Protein AF-A0A7W6BCE2-F1 (afdb_monomer)

Solvent-accessible surface area (backbone atoms only — not comparable to full-atom values): 8856 Å² total; per-residue (Å²): 110,70,69,58,54,52,49,53,50,51,52,53,37,51,48,27,48,52,52,22,48,58,34,56,68,66,60,80,78,72,75,88,56,99,59,31,68,64,54,47,49,55,49,39,54,55,28,47,53,65,14,44,56,32,47,29,52,30,51,44,62,59,32,49,56,55,64,71,43,41,66,63,53,49,54,54,48,59,75,72,50,65,98,83,50,60,67,58,56,51,52,50,53,52,50,54,47,53,50,35,51,51,50,46,52,53,29,50,53,48,46,53,50,40,53,52,38,59,75,73,41,46,68,55,52,52,52,52,50,52,52,52,49,52,50,50,53,50,47,63,73,73,44,64,80,89,55,51,74,61,56,55,52,59,53,56,67,73,77,111

Structure (mmCIF, N/CA/C/O backbone):
data_AF-A0A7W6BCE2-F1
#
_entry.id   AF-A0A7W6BCE2-F1
#
loop_
_atom_site.group_PDB
_atom_site.id
_atom_site.type_symbol
_atom_site.label_atom_id
_atom_site.label_alt_id
_atom_site.label_comp_id
_atom_site.label_asym_id
_atom_site.label_entity_id
_atom_site.label_seq_id
_atom_site.pdbx_PDB_ins_code
_atom_site.Cartn_x
_atom_site.Cartn_y
_atom_site.Cartn_z
_atom_site.occupancy
_atom_site.B_iso_or_equiv
_atom_site.auth_seq_id
_atom_site.auth_comp_id
_atom_site.auth_asym_id
_atom_site.auth_atom_id
_atom_site.pdbx_PDB_model_num
ATOM 1 N N . MET A 1 1 ? 8.113 21.983 -17.587 1.00 61.62 1 MET A N 1
ATOM 2 C CA . MET A 1 1 ? 6.787 21.385 -17.298 1.00 61.62 1 MET A CA 1
ATOM 3 C C . MET A 1 1 ? 6.884 19.941 -16.809 1.00 61.62 1 MET A C 1
ATOM 5 O O . MET A 1 1 ? 6.347 19.665 -15.747 1.00 61.62 1 MET A O 1
ATOM 9 N N . VAL A 1 2 ? 7.616 19.051 -17.494 1.00 67.38 2 VAL A N 1
ATOM 10 C CA . VAL A 1 2 ? 7.790 17.635 -17.088 1.00 67.38 2 VAL A CA 1
ATOM 11 C C . VAL A 1 2 ? 8.325 17.475 -15.654 1.00 67.38 2 VAL A C 1
ATOM 13 O O . VAL A 1 2 ? 7.741 16.744 -14.862 1.00 67.38 2 VAL A O 1
ATOM 16 N N . TYR A 1 3 ? 9.353 18.238 -15.268 1.00 70.94 3 TYR A N 1
ATOM 17 C CA . TYR A 1 3 ? 9.920 18.192 -13.910 1.00 70.94 3 TYR A CA 1
ATOM 18 C C . TYR A 1 3 ? 8.951 18.640 -12.802 1.00 70.94 3 TYR A C 1
ATOM 20 O O . TYR A 1 3 ? 9.006 18.126 -11.691 1.00 70.94 3 TYR A O 1
ATOM 28 N N . VAL A 1 4 ? 8.033 19.566 -13.103 1.00 74.00 4 VAL A N 1
ATOM 29 C CA . VAL A 1 4 ? 7.022 20.039 -12.140 1.00 74.00 4 VAL A CA 1
ATOM 30 C C . VAL A 1 4 ? 5.964 18.959 -11.910 1.00 74.00 4 VAL A C 1
ATOM 32 O O . VAL A 1 4 ? 5.604 18.692 -10.768 1.00 74.00 4 VAL A O 1
ATOM 35 N N . MET A 1 5 ? 5.525 18.282 -12.976 1.00 73.19 5 MET A N 1
ATOM 36 C CA . MET A 1 5 ? 4.604 17.145 -12.870 1.00 73.19 5 MET A CA 1
ATOM 37 C C . MET A 1 5 ? 5.234 15.967 -12.121 1.00 73.19 5 MET A C 1
ATOM 39 O O . MET A 1 5 ? 4.589 15.393 -11.248 1.00 73.19 5 MET A O 1
ATOM 43 N N . ALA A 1 6 ? 6.508 15.657 -12.387 1.00 74.44 6 ALA A N 1
ATOM 44 C CA . ALA A 1 6 ? 7.250 14.636 -11.648 1.00 74.44 6 ALA A CA 1
ATOM 45 C C . ALA A 1 6 ? 7.400 14.990 -10.155 1.00 74.44 6 ALA A C 1
ATOM 47 O O . ALA A 1 6 ? 7.249 14.125 -9.295 1.00 74.44 6 ALA A O 1
ATOM 48 N N . GLY A 1 7 ? 7.626 16.270 -9.837 1.00 74.50 7 GLY A N 1
ATOM 49 C CA . GLY A 1 7 ? 7.672 16.762 -8.459 1.00 74.50 7 GLY A CA 1
ATOM 50 C C . GLY A 1 7 ? 6.337 16.608 -7.725 1.00 74.50 7 GLY A C 1
ATOM 51 O O . GLY A 1 7 ? 6.306 16.057 -6.628 1.00 74.50 7 GLY A O 1
ATOM 52 N N . ILE A 1 8 ? 5.223 17.022 -8.341 1.00 81.25 8 ILE A N 1
ATOM 53 C CA . ILE A 1 8 ? 3.873 16.849 -7.770 1.00 81.25 8 ILE A CA 1
ATOM 54 C C . ILE A 1 8 ? 3.577 15.362 -7.545 1.00 81.25 8 ILE A C 1
ATOM 56 O O . ILE A 1 8 ? 3.074 14.979 -6.491 1.00 81.25 8 ILE A O 1
ATOM 60 N N . TYR A 1 9 ? 3.945 14.517 -8.505 1.00 80.88 9 TYR A N 1
ATOM 61 C CA . TYR A 1 9 ? 3.769 13.074 -8.417 1.00 80.88 9 TYR A CA 1
ATOM 62 C C . TYR A 1 9 ? 4.533 12.459 -7.237 1.00 80.88 9 TYR A C 1
ATOM 64 O O . TYR A 1 9 ? 3.964 11.694 -6.457 1.00 80.88 9 TYR A O 1
ATOM 72 N N . ALA A 1 10 ? 5.799 12.847 -7.054 1.00 78.50 10 ALA A N 1
ATOM 73 C CA . ALA A 1 10 ? 6.617 12.401 -5.931 1.00 78.50 10 ALA A CA 1
ATOM 74 C C . ALA A 1 10 ? 6.049 12.869 -4.582 1.00 78.50 10 ALA A C 1
ATOM 76 O O . ALA A 1 10 ? 5.991 12.085 -3.636 1.00 78.50 10 ALA A O 1
ATOM 77 N N . VAL A 1 11 ? 5.569 14.114 -4.493 1.00 84.25 11 VAL A N 1
ATOM 78 C CA . VAL A 1 11 ? 4.940 14.648 -3.273 1.00 84.25 11 VAL A CA 1
ATOM 79 C C . VAL A 1 11 ? 3.684 13.857 -2.907 1.00 84.25 11 VAL A C 1
ATOM 81 O O . VAL A 1 11 ? 3.500 13.506 -1.743 1.00 84.25 11 VAL A O 1
ATOM 84 N N . VAL A 1 12 ? 2.842 13.524 -3.887 1.00 83.94 12 VAL A N 1
ATOM 85 C CA . VAL A 1 12 ? 1.630 12.722 -3.664 1.00 83.94 12 VAL A CA 1
ATOM 86 C C . VAL A 1 12 ? 1.980 11.290 -3.235 1.00 83.94 12 VAL A C 1
ATOM 88 O O . VAL A 1 12 ? 1.365 10.763 -2.308 1.00 83.94 12 VAL A O 1
ATOM 91 N N . ALA A 1 13 ? 3.011 10.677 -3.824 1.00 79.25 13 ALA A N 1
ATOM 92 C CA . ALA A 1 13 ? 3.491 9.363 -3.397 1.00 79.25 13 ALA A CA 1
ATOM 93 C C . ALA A 1 13 ? 4.004 9.389 -1.942 1.00 79.25 13 ALA A C 1
ATOM 95 O O . ALA A 1 13 ? 3.609 8.558 -1.122 1.00 79.25 13 ALA A O 1
ATOM 96 N N . ILE A 1 14 ? 4.819 10.385 -1.583 1.00 83.94 14 ILE A N 1
ATOM 97 C CA . ILE A 1 14 ? 5.316 10.567 -0.210 1.00 83.94 14 ILE A CA 1
ATOM 98 C C . ILE A 1 14 ? 4.154 10.796 0.763 1.00 83.94 14 ILE A C 1
ATOM 100 O O . ILE A 1 14 ? 4.147 10.230 1.854 1.00 83.94 14 ILE A O 1
ATOM 104 N N . PHE A 1 15 ? 3.137 11.561 0.365 1.00 86.19 15 PHE A N 1
ATOM 105 C CA . PHE A 1 15 ? 1.940 11.764 1.176 1.00 86.19 15 PHE A CA 1
ATOM 106 C C . PHE A 1 15 ? 1.228 10.439 1.494 1.00 86.19 15 PHE A C 1
ATOM 108 O O . PHE A 1 15 ? 0.891 10.187 2.654 1.00 86.19 15 PHE A O 1
ATOM 115 N N . PHE A 1 16 ? 1.057 9.554 0.506 1.00 82.00 16 PHE A N 1
ATOM 116 C CA . PHE A 1 16 ? 0.468 8.231 0.731 1.00 82.00 16 PHE A CA 1
ATOM 117 C C . PHE A 1 16 ? 1.322 7.343 1.641 1.00 82.00 16 PHE A C 1
ATOM 119 O O . PHE A 1 16 ? 0.774 6.655 2.507 1.00 82.00 16 PHE A O 1
ATOM 126 N N . LEU A 1 17 ? 2.651 7.414 1.521 1.00 82.06 17 LEU A N 1
ATOM 127 C CA . LEU A 1 17 ? 3.572 6.722 2.423 1.00 82.06 17 LEU A CA 1
ATOM 128 C C . LEU A 1 17 ? 3.428 7.226 3.869 1.00 82.06 17 LEU A C 1
ATOM 130 O O . LEU A 1 17 ? 3.297 6.425 4.795 1.00 82.06 17 LEU A O 1
ATOM 134 N N . CYS A 1 18 ? 3.398 8.546 4.073 1.00 83.06 18 CYS A N 1
ATOM 135 C CA . CYS A 1 18 ? 3.202 9.157 5.388 1.00 83.06 18 CYS A CA 1
ATOM 136 C C . CYS A 1 18 ? 1.851 8.764 5.998 1.00 83.06 18 CYS A C 1
ATOM 138 O O . CYS A 1 18 ? 1.775 8.448 7.188 1.00 83.06 18 CYS A O 1
ATOM 140 N N . MET A 1 19 ? 0.790 8.734 5.187 1.00 79.69 19 MET A N 1
ATOM 141 C CA . MET A 1 19 ? -0.533 8.288 5.622 1.00 79.69 19 MET A CA 1
ATOM 142 C C . MET A 1 19 ? -0.499 6.829 6.075 1.00 79.69 19 MET A C 1
ATOM 144 O O . MET A 1 19 ? -0.915 6.551 7.200 1.00 79.69 19 MET A O 1
ATOM 148 N N . ALA A 1 20 ? 0.067 5.915 5.281 1.00 78.81 20 ALA A N 1
ATOM 149 C CA . ALA A 1 20 ? 0.236 4.514 5.671 1.00 78.81 20 ALA A CA 1
ATOM 150 C C . ALA A 1 20 ? 1.060 4.372 6.966 1.00 78.81 20 ALA A C 1
ATOM 152 O O . ALA A 1 20 ? 0.645 3.672 7.893 1.00 78.81 20 ALA A O 1
ATOM 153 N N . GLY A 1 21 ? 2.170 5.110 7.071 1.00 74.94 21 GLY A N 1
ATOM 154 C CA . GLY A 1 21 ? 3.017 5.170 8.264 1.00 74.94 21 GLY A CA 1
ATOM 155 C C . GLY A 1 21 ? 2.276 5.657 9.514 1.00 74.94 21 GLY A C 1
ATOM 156 O O . GLY A 1 21 ? 2.488 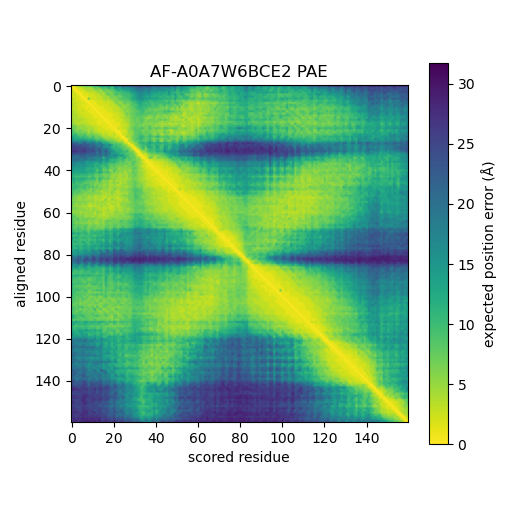5.147 10.611 1.00 74.94 21 GLY A O 1
ATOM 157 N N . SER A 1 22 ? 1.344 6.600 9.368 1.00 80.19 22 SER A N 1
ATOM 158 C CA . SER A 1 22 ? 0.538 7.101 10.489 1.00 80.19 22 SER A CA 1
ATOM 159 C C . SER A 1 22 ? -0.425 6.050 11.058 1.00 80.19 22 SER A C 1
ATOM 161 O O . SER A 1 22 ? -0.730 6.067 12.255 1.00 80.19 22 SER A O 1
ATOM 163 N N . TYR A 1 23 ? -0.901 5.122 10.222 1.00 72.38 23 TYR A N 1
ATOM 164 C CA . TYR A 1 23 ? -1.743 4.009 10.654 1.00 72.38 23 TYR A CA 1
ATOM 165 C C . TYR A 1 23 ? -0.916 2.926 11.344 1.00 72.38 23 TYR A C 1
ATOM 167 O O . TYR A 1 23 ? -1.324 2.448 12.405 1.00 72.38 23 TYR A O 1
ATOM 175 N N . THR A 1 24 ? 0.253 2.587 10.795 1.00 70.44 24 THR A N 1
ATOM 176 C CA . THR A 1 24 ? 1.140 1.560 11.359 1.00 70.44 24 THR A CA 1
ATOM 177 C C . THR A 1 24 ? 1.840 2.024 12.637 1.00 70.44 24 THR A C 1
ATOM 179 O O . THR A 1 24 ? 1.948 1.256 13.589 1.00 70.44 24 THR A O 1
ATOM 182 N N . GLY A 1 25 ? 2.212 3.302 12.737 1.00 63.41 25 GLY A N 1
ATOM 183 C CA . GLY A 1 25 ? 2.812 3.883 13.944 1.00 63.41 25 GLY A CA 1
ATOM 184 C C . GLY A 1 25 ? 1.878 3.891 15.162 1.00 63.41 25 GLY A C 1
ATOM 185 O O . GLY A 1 25 ? 2.335 3.871 16.302 1.00 63.41 25 GLY A O 1
ATOM 186 N N . LYS A 1 26 ? 0.556 3.845 14.949 1.00 67.62 26 LYS A N 1
ATOM 187 C CA . LYS A 1 26 ? -0.458 3.809 16.023 1.00 67.62 26 LYS A CA 1
ATOM 188 C C . LYS A 1 26 ? -0.729 2.405 16.582 1.00 67.62 26 LYS A C 1
ATOM 190 O O . LYS A 1 26 ? -1.594 2.255 17.443 1.00 67.62 26 LYS A O 1
ATOM 195 N N . ILE A 1 27 ? -0.017 1.382 16.111 1.00 66.25 27 ILE A N 1
ATOM 196 C CA . ILE A 1 27 ? -0.186 -0.014 16.544 1.00 66.25 27 ILE A CA 1
ATOM 197 C C . ILE A 1 27 ? 0.450 -0.268 17.932 1.00 66.25 27 ILE A C 1
ATOM 199 O O . ILE A 1 27 ? 0.025 -1.166 18.654 1.00 66.25 27 ILE A O 1
ATOM 203 N N . GLY A 1 28 ? 1.432 0.541 18.348 1.00 52.44 28 GLY A N 1
ATOM 204 C CA . GLY A 1 28 ? 2.352 0.208 19.447 1.00 52.44 28 GLY A CA 1
ATOM 205 C C . GLY A 1 28 ? 1.945 0.543 20.890 1.00 52.44 28 GLY A C 1
ATOM 206 O O . GLY A 1 28 ? 2.784 0.392 21.770 1.00 52.44 28 GLY A O 1
ATOM 207 N N . HIS A 1 29 ? 0.733 1.019 21.188 1.00 55.38 29 HIS A N 1
ATOM 208 C CA . HIS A 1 29 ? 0.365 1.420 22.561 1.00 55.38 29 HIS A CA 1
ATOM 209 C C . HIS A 1 29 ? -1.014 0.890 22.971 1.00 55.38 29 HIS A C 1
ATOM 211 O O . HIS A 1 29 ? -2.010 1.611 22.941 1.00 55.38 29 HIS A O 1
ATOM 217 N N . GLN A 1 30 ? -1.092 -0.375 23.388 1.00 57.12 30 GLN A N 1
ATOM 218 C CA . GLN A 1 30 ? -2.235 -0.856 24.168 1.00 57.12 30 GLN A CA 1
ATOM 219 C C . GLN A 1 30 ? -1.789 -1.379 25.529 1.00 57.12 30 GLN A C 1
ATOM 221 O O . GLN A 1 30 ? -0.734 -1.993 25.664 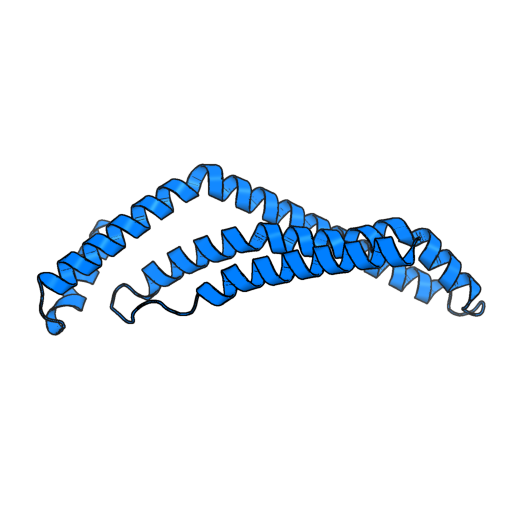1.00 57.12 30 GLN A O 1
ATOM 226 N N . ALA A 1 31 ? -2.615 -1.108 26.542 1.00 53.78 31 ALA A N 1
ATOM 227 C CA . ALA A 1 31 ? -2.361 -1.456 27.932 1.00 53.78 31 ALA A CA 1
ATOM 228 C C . ALA A 1 31 ? -2.040 -2.955 28.098 1.00 53.78 31 ALA A C 1
ATOM 230 O O . ALA A 1 31 ? -2.736 -3.819 27.559 1.00 53.78 31 ALA A O 1
ATOM 231 N N . GLN A 1 32 ? -0.978 -3.249 28.848 1.00 52.12 32 GLN A N 1
ATOM 232 C CA . GLN A 1 32 ? -0.532 -4.606 29.165 1.00 52.12 32 GLN A CA 1
ATOM 233 C C . GLN A 1 32 ? -1.535 -5.282 30.120 1.00 52.12 32 GLN A C 1
ATOM 235 O O . GLN A 1 32 ? -1.840 -4.755 31.192 1.00 52.12 32 GLN A O 1
ATOM 240 N N . GLY A 1 33 ? -2.081 -6.439 29.730 1.00 61.34 33 GLY A N 1
ATOM 241 C CA . GLY A 1 33 ? -3.064 -7.195 30.516 1.00 61.34 33 GLY A CA 1
ATOM 242 C C . GLY A 1 33 ? -3.481 -8.521 29.864 1.00 61.34 33 GLY A C 1
ATOM 243 O O . GLY A 1 33 ? -3.053 -8.843 28.765 1.00 61.34 33 GLY A O 1
ATOM 244 N N . LEU A 1 34 ? -4.354 -9.291 30.523 1.00 59.56 34 LEU A N 1
ATOM 245 C CA . LEU A 1 34 ? -4.797 -10.631 30.077 1.00 59.56 34 LEU A CA 1
ATOM 246 C C . LEU A 1 34 ? -5.526 -10.677 28.724 1.00 59.56 34 LEU A C 1
ATOM 248 O O . LEU A 1 34 ? -5.649 -11.745 28.139 1.00 59.56 34 LEU A O 1
ATOM 252 N N . TRP A 1 35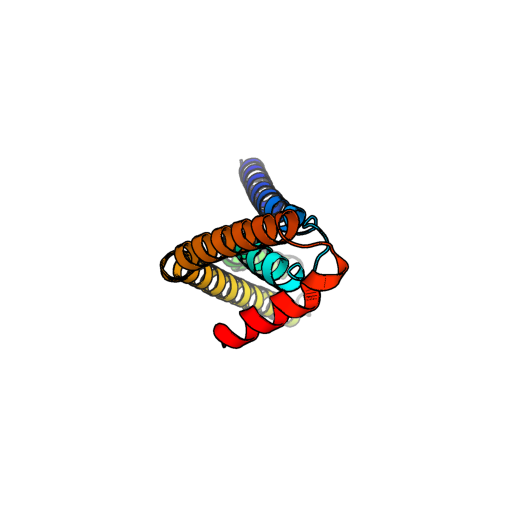 ? -6.013 -9.532 28.249 1.00 61.53 35 TRP A N 1
ATOM 253 C CA . TRP A 1 35 ? -6.701 -9.375 26.962 1.00 61.53 35 TRP A CA 1
ATOM 254 C C . TRP A 1 35 ? -5.819 -8.675 25.918 1.00 61.53 35 TRP A C 1
ATOM 256 O O . TRP A 1 35 ? -6.322 -8.246 24.885 1.00 61.53 35 TRP A O 1
ATOM 266 N N . HIS A 1 36 ? -4.526 -8.494 26.214 1.00 68.69 36 HIS A N 1
ATOM 267 C CA . HIS A 1 36 ? -3.609 -7.704 25.397 1.00 68.69 36 HIS A CA 1
ATOM 268 C C . HIS A 1 36 ? -3.436 -8.291 24.001 1.00 68.69 36 HIS A C 1
ATOM 270 O O . HIS A 1 36 ? -3.603 -7.555 23.044 1.00 68.69 36 HIS A O 1
ATOM 276 N N . GLU A 1 37 ? -3.176 -9.593 23.878 1.00 69.00 37 GLU A N 1
ATOM 277 C CA . GLU A 1 37 ? -2.958 -10.244 22.578 1.00 69.00 37 GLU A CA 1
ATOM 278 C C . GLU A 1 37 ? -4.188 -10.131 21.668 1.00 69.00 37 GLU A C 1
ATOM 280 O O . GLU A 1 37 ? -4.059 -9.698 20.528 1.00 69.00 37 GLU A O 1
ATOM 285 N N . ASP A 1 38 ? -5.388 -10.405 22.193 1.00 67.75 38 ASP A N 1
ATOM 286 C CA . ASP A 1 38 ? -6.630 -10.355 21.410 1.00 67.75 38 ASP A CA 1
ATOM 287 C C . ASP A 1 38 ? -6.997 -8.909 21.012 1.00 67.75 38 ASP A C 1
ATOM 289 O O . ASP A 1 38 ? -7.373 -8.636 19.870 1.00 67.75 38 ASP A O 1
ATOM 293 N N . LEU A 1 39 ? -6.873 -7.947 21.938 1.00 69.12 39 LEU A N 1
ATOM 294 C CA . LEU A 1 39 ? -7.147 -6.530 21.658 1.00 69.12 39 LEU A CA 1
ATOM 295 C C . LEU A 1 39 ? -6.101 -5.916 20.723 1.00 69.12 39 LEU A C 1
ATOM 297 O O . LEU A 1 39 ? -6.452 -5.085 19.877 1.00 69.12 39 LEU A O 1
ATOM 301 N N . TRP A 1 40 ? -4.844 -6.337 20.865 1.00 74.31 40 TRP A N 1
ATOM 302 C CA . TRP A 1 40 ? -3.744 -5.929 20.009 1.00 74.31 40 TRP A CA 1
ATOM 303 C C . TRP A 1 40 ? -3.917 -6.501 18.610 1.00 74.31 40 TRP A C 1
ATOM 305 O O . TRP A 1 40 ? -3.818 -5.733 17.662 1.00 74.31 40 TRP A O 1
ATOM 315 N N . GLN A 1 41 ? -4.271 -7.782 18.468 1.00 73.44 41 GLN A N 1
ATOM 316 C CA . GLN A 1 41 ? -4.522 -8.407 17.171 1.00 73.44 41 GLN A CA 1
ATOM 317 C C . GLN A 1 41 ? -5.664 -7.705 16.426 1.00 73.44 41 GLN A C 1
ATOM 319 O O . GLN A 1 41 ? -5.478 -7.284 15.289 1.00 73.44 41 GLN A O 1
ATOM 324 N N . ILE A 1 42 ? -6.812 -7.477 17.075 1.00 72.38 42 ILE A N 1
ATOM 325 C CA . ILE A 1 42 ? -7.955 -6.791 16.442 1.00 72.38 42 ILE A CA 1
ATOM 326 C C . ILE A 1 42 ? -7.591 -5.351 16.046 1.00 72.38 42 ILE A C 1
ATOM 328 O O . ILE A 1 42 ? -7.977 -4.863 14.980 1.00 72.38 42 ILE A O 1
ATOM 332 N N . ASN A 1 43 ? -6.845 -4.637 16.895 1.00 75.38 43 ASN A N 1
ATOM 333 C CA . ASN A 1 43 ? -6.413 -3.275 16.588 1.00 75.38 43 ASN A CA 1
ATOM 334 C C . ASN A 1 43 ? -5.359 -3.254 15.470 1.00 75.38 43 ASN A C 1
ATOM 336 O O . ASN A 1 43 ? -5.425 -2.400 14.589 1.00 75.38 43 ASN A O 1
ATOM 340 N N . TRP A 1 44 ? -4.425 -4.205 15.472 1.00 77.94 44 TRP A N 1
ATOM 341 C CA . TRP A 1 44 ? -3.422 -4.396 14.430 1.00 77.94 44 TRP A CA 1
ATOM 342 C C . TRP A 1 44 ? -4.090 -4.671 13.083 1.00 77.94 44 TRP A C 1
ATOM 344 O O . TRP A 1 44 ? -3.829 -3.940 12.131 1.00 77.94 44 TRP A O 1
ATOM 354 N N . GLU A 1 45 ? -5.018 -5.630 13.022 1.00 77.56 45 GLU A N 1
ATOM 355 C CA . GLU A 1 45 ? -5.769 -5.982 11.811 1.00 77.56 45 GLU A CA 1
ATOM 356 C C . GLU A 1 45 ? -6.514 -4.762 11.260 1.00 77.56 45 GLU A C 1
ATOM 358 O O . GLU A 1 45 ? -6.380 -4.419 10.087 1.00 77.56 45 GLU A O 1
ATOM 363 N N . ARG A 1 46 ? -7.223 -4.020 12.118 1.00 74.62 46 ARG A N 1
ATOM 364 C CA . ARG A 1 46 ? -7.971 -2.823 11.712 1.00 74.62 46 ARG A CA 1
ATOM 365 C C . ARG A 1 46 ? -7.062 -1.686 11.233 1.00 74.62 46 ARG A C 1
ATOM 367 O O . ARG A 1 46 ? -7.417 -0.978 10.291 1.00 74.62 46 ARG A O 1
ATOM 374 N N . LYS A 1 47 ? -5.908 -1.478 11.873 1.00 77.69 47 LYS A N 1
ATOM 375 C CA . LYS A 1 47 ? -4.946 -0.431 11.487 1.00 77.69 47 LYS A CA 1
ATOM 376 C C . LYS A 1 47 ? -4.185 -0.797 10.217 1.00 77.69 47 LYS A C 1
ATOM 378 O O . LYS A 1 47 ? -4.024 0.074 9.368 1.00 77.69 47 LYS A O 1
ATOM 383 N N . MET A 1 48 ? -3.791 -2.058 10.046 1.00 77.81 48 MET A N 1
ATOM 384 C CA . MET A 1 48 ? -3.173 -2.528 8.807 1.00 77.81 48 MET A CA 1
ATOM 385 C C . MET A 1 48 ? -4.148 -2.502 7.635 1.00 77.81 48 MET A C 1
ATOM 387 O O . MET A 1 48 ? -3.784 -2.016 6.569 1.00 77.81 48 MET A O 1
ATOM 391 N N . MET A 1 49 ? -5.404 -2.906 7.838 1.00 78.12 49 MET A N 1
ATOM 392 C CA . MET A 1 49 ? -6.451 -2.784 6.816 1.00 78.12 49 MET A CA 1
ATOM 393 C C . MET A 1 49 ? -6.718 -1.330 6.409 1.00 78.12 49 MET A C 1
ATOM 395 O O . MET A 1 49 ? -7.000 -1.068 5.245 1.00 78.12 49 MET A O 1
ATOM 399 N N . GLY A 1 50 ? -6.563 -0.371 7.330 1.00 76.12 50 GLY A N 1
ATOM 400 C CA . GLY A 1 50 ? -6.609 1.060 7.011 1.00 76.12 50 GLY A CA 1
ATOM 401 C C . GLY A 1 50 ? -5.360 1.588 6.289 1.00 76.12 50 GLY A C 1
ATOM 402 O O . GLY A 1 50 ? -5.470 2.529 5.510 1.00 76.12 50 GLY A O 1
ATOM 403 N N . ALA A 1 51 ? -4.185 0.989 6.512 1.00 78.81 51 ALA A N 1
ATOM 404 C CA . ALA A 1 51 ? -2.919 1.377 5.877 1.00 78.81 51 ALA A CA 1
ATOM 405 C C . ALA A 1 51 ? -2.745 0.787 4.464 1.00 78.81 51 ALA A C 1
ATOM 407 O O . ALA A 1 51 ? -2.202 1.447 3.577 1.00 78.81 51 ALA A O 1
ATOM 408 N N . LEU A 1 52 ? -3.230 -0.441 4.256 1.00 83.12 52 LEU A N 1
ATOM 409 C CA . LEU A 1 52 ? -3.159 -1.213 3.013 1.00 83.12 52 LEU A CA 1
ATOM 410 C C . LEU A 1 52 ? -3.570 -0.450 1.741 1.00 83.12 52 LEU A C 1
ATOM 412 O O . LEU A 1 52 ? -2.810 -0.517 0.776 1.00 83.12 52 LEU A O 1
ATOM 416 N N . PRO A 1 53 ? -4.691 0.302 1.684 1.00 80.56 53 PRO A N 1
ATOM 417 C CA . PRO A 1 53 ? -5.065 1.015 0.462 1.00 80.56 53 PRO A CA 1
ATOM 418 C C . PRO A 1 53 ? -4.093 2.155 0.125 1.00 80.56 53 PRO A C 1
ATOM 420 O O . PRO A 1 53 ? -3.826 2.400 -1.048 1.00 80.56 53 PRO A O 1
ATOM 423 N N . TYR A 1 54 ? -3.513 2.818 1.131 1.00 80.75 54 TYR A N 1
ATOM 424 C CA . TYR A 1 54 ? -2.515 3.872 0.921 1.00 80.75 54 TYR A CA 1
ATOM 425 C C . TYR A 1 54 ? -1.163 3.298 0.480 1.00 80.75 54 TYR A C 1
ATOM 427 O O . TYR A 1 54 ? -0.517 3.859 -0.402 1.00 80.75 54 TYR A O 1
ATOM 435 N N . LEU A 1 55 ? -0.766 2.147 1.033 1.00 81.81 55 LEU A N 1
ATOM 436 C CA . LEU A 1 55 ? 0.403 1.390 0.572 1.00 81.81 55 LEU A CA 1
ATOM 437 C C . LEU A 1 55 ? 0.225 0.899 -0.870 1.00 81.81 55 LEU A C 1
ATOM 439 O O . LEU A 1 55 ? 1.129 1.063 -1.684 1.00 81.81 55 LEU A O 1
ATOM 443 N N . ALA A 1 56 ? -0.946 0.357 -1.207 1.00 83.25 56 ALA A N 1
ATOM 444 C CA . ALA A 1 56 ? -1.264 -0.070 -2.566 1.00 83.25 56 ALA A CA 1
ATOM 445 C C . ALA A 1 56 ? -1.235 1.112 -3.551 1.00 83.25 56 ALA A C 1
ATOM 447 O O . ALA A 1 56 ? -0.632 1.004 -4.615 1.00 83.25 56 ALA A O 1
ATOM 448 N N . ALA A 1 57 ? -1.814 2.261 -3.185 1.00 81.56 57 ALA A N 1
ATOM 449 C CA . ALA A 1 57 ? -1.753 3.476 -3.999 1.00 81.56 57 ALA A CA 1
ATOM 450 C C . ALA A 1 57 ? -0.309 3.961 -4.214 1.00 81.56 57 ALA A C 1
ATOM 452 O O . ALA A 1 57 ? 0.062 4.298 -5.336 1.00 81.56 57 ALA A O 1
ATOM 453 N N . PHE A 1 58 ? 0.525 3.936 -3.171 1.00 82.94 58 PHE A N 1
ATOM 454 C CA . PHE A 1 58 ? 1.945 4.276 -3.266 1.00 82.94 58 PHE A CA 1
ATOM 455 C C . PHE A 1 58 ? 2.702 3.354 -4.235 1.00 82.94 58 PHE A C 1
ATOM 457 O O . PHE A 1 58 ? 3.401 3.832 -5.128 1.00 82.94 58 PHE A O 1
ATOM 464 N N . PHE A 1 59 ? 2.529 2.036 -4.111 1.00 82.44 59 PHE A N 1
ATOM 465 C CA . PHE A 1 59 ? 3.178 1.073 -5.002 1.00 82.44 59 PHE A CA 1
ATOM 466 C C . PHE A 1 59 ? 2.676 1.170 -6.445 1.00 82.44 59 PHE A C 1
ATOM 468 O O . PHE A 1 59 ? 3.482 1.081 -7.370 1.00 82.44 59 PHE A O 1
ATOM 475 N N . LEU A 1 60 ? 1.380 1.420 -6.653 1.00 84.75 60 LEU A N 1
ATOM 476 C CA . LEU A 1 60 ? 0.832 1.693 -7.982 1.00 84.75 60 LEU A CA 1
ATOM 477 C C . LEU A 1 60 ? 1.445 2.951 -8.594 1.00 84.75 60 LEU A C 1
ATOM 479 O O . LEU A 1 60 ? 1.762 2.942 -9.781 1.00 84.75 60 LEU A O 1
ATOM 483 N N . MET A 1 61 ? 1.662 4.002 -7.796 1.00 82.88 61 MET A N 1
ATOM 484 C CA . MET A 1 61 ? 2.339 5.205 -8.275 1.00 82.88 61 MET A CA 1
ATOM 485 C C . MET A 1 61 ? 3.801 4.941 -8.659 1.00 82.88 61 MET A C 1
ATOM 487 O O . MET A 1 61 ? 4.314 5.543 -9.588 1.00 82.88 61 MET A O 1
ATOM 491 N N . ILE A 1 62 ? 4.496 4.013 -8.009 1.00 83.12 62 ILE A N 1
ATOM 492 C CA . ILE A 1 62 ? 5.857 3.652 -8.437 1.00 83.12 62 ILE A CA 1
ATOM 493 C C . ILE A 1 62 ? 5.826 2.789 -9.706 1.00 83.12 62 ILE A C 1
ATOM 495 O O . ILE A 1 62 ? 6.627 2.998 -10.615 1.00 83.12 62 ILE A O 1
ATOM 499 N N . ALA A 1 63 ? 4.897 1.83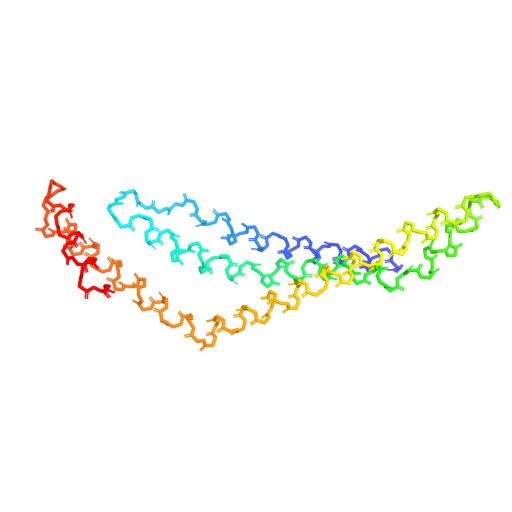6 -9.793 1.00 82.56 63 ALA A N 1
ATOM 500 C CA . ALA A 1 63 ? 4.826 0.885 -10.900 1.00 82.56 63 ALA A CA 1
ATOM 501 C C . ALA A 1 63 ? 4.327 1.514 -12.217 1.00 82.56 63 ALA A C 1
ATOM 503 O O . ALA A 1 63 ? 4.820 1.165 -13.287 1.00 82.56 63 ALA A O 1
ATOM 504 N N . MET A 1 64 ? 3.382 2.459 -12.159 1.00 80.50 64 MET A N 1
ATOM 505 C CA . MET A 1 64 ? 2.803 3.137 -13.333 1.00 80.50 64 MET A CA 1
ATOM 506 C C . MET A 1 64 ? 3.843 3.743 -14.294 1.00 80.50 64 MET A C 1
ATOM 508 O O . MET A 1 64 ? 3.814 3.403 -15.478 1.00 80.50 64 MET A O 1
ATOM 512 N N . PRO A 1 65 ? 4.780 4.600 -13.843 1.00 77.75 65 PRO A N 1
ATOM 513 C CA . PRO A 1 65 ? 5.786 5.182 -14.726 1.00 77.75 65 PRO A CA 1
ATOM 514 C C . PRO A 1 65 ? 6.765 4.138 -15.275 1.00 77.75 65 PRO A C 1
ATOM 516 O O . PRO A 1 65 ? 7.215 4.284 -16.406 1.00 77.75 65 PRO A O 1
ATOM 519 N N . ILE A 1 66 ? 7.052 3.058 -14.537 1.00 80.38 66 ILE A N 1
ATOM 520 C CA . ILE A 1 66 ? 7.907 1.960 -15.023 1.00 80.38 66 ILE A CA 1
ATOM 521 C C . ILE A 1 66 ? 7.227 1.213 -16.178 1.00 80.38 66 ILE A C 1
ATOM 523 O O . ILE A 1 66 ? 7.879 0.851 -17.155 1.00 80.38 66 ILE A O 1
ATOM 527 N N . ILE A 1 67 ? 5.910 1.007 -16.091 1.00 81.25 67 ILE A N 1
ATOM 528 C CA . ILE A 1 67 ? 5.128 0.353 -17.146 1.00 81.25 67 ILE A CA 1
ATOM 529 C C . ILE A 1 67 ? 4.993 1.270 -18.369 1.00 81.25 67 ILE A C 1
ATOM 531 O O . ILE A 1 67 ? 5.163 0.802 -19.492 1.00 81.25 67 ILE A O 1
ATOM 535 N N . PHE A 1 68 ? 4.704 2.558 -18.163 1.00 79.50 68 PHE A N 1
ATOM 536 C CA . PHE A 1 68 ? 4.400 3.495 -19.250 1.00 79.50 68 PHE A CA 1
ATOM 537 C C . PHE A 1 68 ? 5.647 3.997 -19.991 1.00 79.50 68 PHE A C 1
ATOM 539 O O . PHE A 1 68 ? 5.615 4.167 -21.204 1.00 79.50 68 PHE A O 1
ATOM 546 N N . CYS A 1 69 ? 6.762 4.204 -19.286 1.00 78.38 69 CYS A N 1
ATOM 547 C CA . CYS A 1 69 ? 8.010 4.697 -19.879 1.00 78.38 69 CYS A CA 1
ATOM 548 C C . CYS A 1 69 ? 8.958 3.569 -20.317 1.00 78.38 69 CYS A C 1
ATOM 550 O O . CYS A 1 69 ? 10.119 3.838 -20.621 1.00 78.38 69 CYS A O 1
ATOM 552 N N . ARG A 1 70 ? 8.498 2.309 -20.328 1.00 76.56 70 ARG A N 1
ATOM 553 C CA . ARG A 1 70 ? 9.323 1.134 -20.642 1.00 76.56 70 ARG A CA 1
ATOM 554 C C . ARG A 1 70 ? 10.004 1.252 -22.005 1.00 76.56 70 ARG A C 1
ATOM 556 O O . ARG A 1 70 ? 11.207 1.033 -22.095 1.00 76.56 70 ARG A O 1
ATOM 563 N N . ASP A 1 71 ? 9.248 1.609 -23.038 1.00 74.44 71 ASP A N 1
ATOM 564 C CA . ASP A 1 71 ? 9.768 1.666 -24.407 1.00 74.44 71 ASP A CA 1
ATOM 565 C C . ASP A 1 71 ? 10.785 2.807 -24.558 1.00 74.44 71 ASP A C 1
ATOM 567 O O . ASP A 1 71 ? 11.868 2.606 -25.096 1.00 74.44 71 ASP A O 1
ATOM 571 N N . THR A 1 72 ? 10.520 3.961 -23.940 1.00 74.19 72 THR A N 1
ATOM 572 C CA . THR A 1 72 ? 11.453 5.100 -23.908 1.00 74.19 72 THR A CA 1
ATOM 573 C C . THR A 1 72 ? 12.727 4.791 -23.113 1.00 74.19 72 THR A C 1
ATOM 575 O O . THR A 1 72 ? 13.815 5.232 -23.476 1.00 74.19 72 THR A O 1
ATOM 578 N N . ALA A 1 73 ? 12.616 4.022 -22.024 1.00 71.25 73 ALA A N 1
ATOM 579 C CA . ALA A 1 73 ? 13.759 3.587 -21.226 1.00 71.25 73 ALA A CA 1
ATOM 580 C C . ALA A 1 73 ? 14.617 2.551 -21.968 1.00 71.25 73 ALA A C 1
ATOM 582 O O . ALA A 1 73 ? 15.841 2.596 -21.872 1.00 71.25 73 ALA A O 1
ATOM 583 N N . LEU A 1 74 ? 13.986 1.650 -22.727 1.00 71.62 74 LEU A N 1
ATOM 584 C CA . LEU A 1 74 ? 14.669 0.696 -23.599 1.00 71.62 74 LEU A CA 1
ATOM 585 C C . LEU A 1 74 ? 15.397 1.412 -24.739 1.00 71.62 74 LEU A C 1
ATOM 587 O O . LEU A 1 74 ? 16.580 1.163 -24.939 1.00 71.62 74 LEU A O 1
ATOM 591 N N . GLU A 1 75 ? 14.735 2.342 -25.429 1.00 74.75 75 GLU A N 1
ATOM 592 C CA . GLU A 1 75 ? 15.347 3.152 -26.492 1.00 74.75 75 GLU A CA 1
ATOM 593 C C . GLU A 1 75 ? 16.561 3.941 -25.984 1.00 74.75 75 GLU A C 1
ATOM 595 O O . GLU A 1 75 ? 17.621 3.913 -26.609 1.00 74.75 75 GLU A O 1
ATOM 600 N N . PHE A 1 76 ? 16.444 4.579 -24.815 1.00 71.50 76 PHE A N 1
ATOM 601 C CA . PHE A 1 76 ? 17.554 5.301 -24.193 1.00 71.50 76 PHE A CA 1
ATOM 602 C C . PHE A 1 76 ? 18.691 4.372 -23.742 1.00 71.50 76 PHE A C 1
ATOM 604 O O . PHE A 1 76 ? 19.866 4.732 -23.823 1.00 71.50 76 PHE A O 1
ATOM 611 N N . ALA A 1 77 ? 18.377 3.172 -23.252 1.00 67.44 77 ALA A N 1
ATOM 612 C CA . ALA A 1 77 ? 19.397 2.214 -22.845 1.00 67.44 77 ALA A CA 1
ATOM 613 C C . ALA A 1 77 ? 20.148 1.651 -24.064 1.00 67.44 77 ALA A C 1
ATOM 615 O O . ALA A 1 77 ? 21.376 1.619 -24.055 1.00 67.44 77 ALA A O 1
ATOM 616 N N . PHE A 1 78 ? 19.442 1.307 -25.145 1.00 72.06 78 PHE A N 1
ATOM 617 C CA . PHE A 1 78 ? 20.057 0.846 -26.393 1.00 72.06 78 PHE A CA 1
ATOM 618 C C . PHE A 1 78 ? 20.864 1.936 -27.107 1.00 72.06 78 PHE A C 1
ATOM 620 O O . PHE A 1 78 ? 21.850 1.619 -27.761 1.00 72.06 78 PHE A O 1
ATOM 627 N N . SER A 1 79 ? 20.508 3.220 -26.966 1.00 71.81 79 SER A N 1
ATOM 628 C CA . SER A 1 79 ? 21.294 4.311 -27.561 1.00 71.81 79 SER A CA 1
ATOM 629 C C . SER A 1 79 ? 22.619 4.589 -26.842 1.00 71.81 79 SER A C 1
ATOM 631 O O . SER A 1 79 ? 23.499 5.212 -27.428 1.00 71.81 79 SER A O 1
ATOM 633 N N . ASN A 1 80 ? 22.751 4.180 -25.575 1.00 69.44 80 ASN A N 1
ATOM 634 C CA . ASN A 1 80 ? 23.924 4.469 -24.741 1.00 69.44 80 ASN A CA 1
ATOM 635 C C . ASN A 1 80 ? 24.845 3.259 -24.508 1.00 69.44 80 ASN A C 1
ATOM 637 O O . ASN A 1 80 ? 25.974 3.452 -24.062 1.00 69.44 80 ASN A O 1
ATOM 641 N N . PHE A 1 81 ? 24.393 2.035 -24.788 1.00 66.06 81 PHE A N 1
ATOM 642 C CA . PHE A 1 81 ? 25.201 0.820 -24.648 1.00 66.06 81 PHE A CA 1
ATOM 643 C C . PHE A 1 81 ? 25.729 0.348 -26.010 1.00 66.06 81 PHE A C 1
ATOM 645 O O . PHE A 1 81 ? 24.994 0.296 -26.992 1.00 66.06 81 PHE A O 1
ATOM 652 N N . GLU A 1 82 ? 27.019 0.004 -26.076 1.00 64.19 82 GLU A N 1
ATOM 653 C CA . GLU A 1 82 ? 27.626 -0.579 -27.276 1.00 64.19 82 GLU A CA 1
ATOM 654 C C . GLU A 1 82 ? 27.058 -1.982 -27.568 1.00 64.19 82 GLU A C 1
ATOM 656 O O . GLU A 1 82 ? 26.676 -2.717 -26.655 1.00 64.19 82 GLU A O 1
ATOM 661 N N . ARG A 1 83 ? 27.059 -2.349 -28.861 1.00 60.59 83 ARG A N 1
ATOM 662 C CA . ARG A 1 83 ? 26.452 -3.525 -29.538 1.00 60.59 83 ARG A CA 1
ATOM 663 C C . ARG A 1 83 ? 26.663 -4.928 -28.920 1.00 60.59 83 ARG A C 1
ATOM 665 O O . ARG A 1 83 ? 26.213 -5.911 -29.501 1.00 60.59 83 ARG A O 1
ATOM 672 N N . GLY A 1 84 ? 27.357 -5.055 -27.790 1.00 62.66 84 GLY A N 1
ATOM 673 C CA . GLY A 1 84 ? 27.619 -6.319 -27.093 1.00 62.66 84 GLY A CA 1
ATOM 674 C C . GLY A 1 84 ? 26.627 -6.674 -25.974 1.00 62.66 84 GLY A C 1
ATOM 675 O O . GLY A 1 84 ? 26.339 -7.854 -25.793 1.00 62.66 84 GLY A O 1
ATOM 676 N N . ASP A 1 85 ? 26.060 -5.686 -25.269 1.00 66.75 85 ASP A N 1
ATOM 677 C CA . ASP A 1 85 ? 25.283 -5.905 -24.026 1.00 66.75 85 ASP A CA 1
ATOM 678 C C . ASP A 1 85 ? 23.755 -5.761 -24.187 1.00 66.75 85 ASP A C 1
ATOM 680 O O . ASP A 1 85 ? 22.995 -5.826 -23.216 1.00 66.75 85 ASP A O 1
ATOM 684 N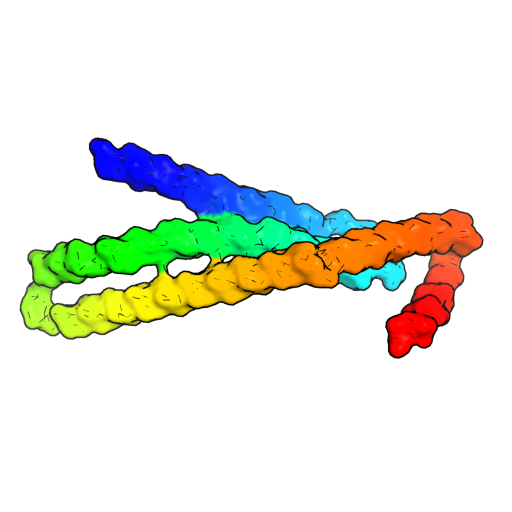 N . GLU A 1 86 ? 23.272 -5.617 -25.423 1.00 70.25 86 GLU A N 1
ATOM 685 C CA . GLU A 1 86 ? 21.858 -5.369 -25.746 1.00 70.25 86 GLU A CA 1
ATOM 686 C C . GLU A 1 86 ? 20.916 -6.436 -25.153 1.00 70.25 86 GLU A C 1
ATOM 688 O O . GLU A 1 86 ? 19.855 -6.122 -24.605 1.00 70.25 86 GLU A O 1
ATOM 693 N N . TYR A 1 87 ? 21.325 -7.707 -25.179 1.00 77.12 87 TYR A N 1
ATOM 694 C CA . TYR A 1 87 ? 20.531 -8.812 -24.635 1.00 77.12 87 TYR A CA 1
ATOM 695 C C . TYR A 1 87 ? 20.406 -8.768 -23.107 1.00 77.12 87 TYR A C 1
ATOM 697 O O . TYR A 1 87 ? 19.356 -9.120 -22.565 1.00 77.12 87 TYR A O 1
ATOM 705 N N . ILE A 1 88 ? 21.450 -8.317 -22.404 1.00 77.69 88 ILE A N 1
ATOM 706 C CA . ILE A 1 88 ? 21.460 -8.219 -20.938 1.00 77.69 88 ILE A CA 1
ATOM 707 C C . ILE A 1 88 ? 20.554 -7.069 -20.495 1.00 77.69 88 ILE A C 1
ATOM 709 O O . ILE A 1 88 ? 19.716 -7.242 -19.608 1.00 77.69 88 ILE A O 1
ATOM 713 N N . VAL A 1 89 ? 20.658 -5.917 -21.162 1.00 76.81 89 VAL A N 1
ATOM 714 C CA . VAL A 1 89 ? 19.806 -4.745 -20.909 1.00 76.81 89 VAL A CA 1
ATOM 715 C C . VAL A 1 89 ? 18.333 -5.076 -21.163 1.00 76.81 89 VAL A C 1
ATOM 717 O O . VAL A 1 89 ? 17.476 -4.778 -20.325 1.00 76.81 89 VAL A O 1
ATOM 720 N N . ALA A 1 90 ? 18.035 -5.764 -22.269 1.00 77.94 90 ALA A N 1
ATOM 721 C CA . ALA A 1 90 ? 16.685 -6.224 -22.573 1.00 77.94 90 ALA A CA 1
ATOM 722 C C . ALA A 1 90 ? 16.148 -7.174 -21.491 1.00 77.94 90 ALA A C 1
ATOM 724 O O . ALA A 1 90 ? 15.018 -7.004 -21.028 1.00 77.94 90 ALA A O 1
ATOM 725 N N . ALA A 1 91 ? 16.952 -8.150 -21.054 1.00 79.81 91 ALA A N 1
ATOM 726 C CA . ALA A 1 91 ? 16.560 -9.102 -20.018 1.00 79.81 91 ALA A CA 1
ATOM 727 C C . ALA A 1 91 ? 16.245 -8.407 -18.683 1.00 79.81 91 ALA A C 1
ATOM 729 O O . ALA A 1 91 ? 15.212 -8.693 -18.075 1.00 79.81 91 ALA A O 1
ATOM 730 N N . ILE A 1 92 ? 17.077 -7.451 -18.255 1.00 81.56 92 ILE A N 1
ATOM 731 C CA . ILE A 1 92 ? 16.848 -6.664 -17.034 1.00 81.56 92 ILE A CA 1
ATOM 732 C C . ILE A 1 92 ? 15.553 -5.853 -17.150 1.00 81.56 92 ILE A C 1
ATOM 734 O O . ILE A 1 92 ? 14.729 -5.880 -16.236 1.00 81.56 92 ILE A O 1
ATOM 738 N N . ALA A 1 93 ? 15.324 -5.179 -18.278 1.00 80.69 93 ALA A N 1
ATOM 739 C CA . ALA A 1 93 ? 14.106 -4.405 -18.495 1.00 80.69 93 ALA A CA 1
ATOM 740 C C . ALA A 1 93 ? 12.842 -5.283 -18.470 1.00 80.69 93 ALA A C 1
ATOM 742 O O . ALA A 1 93 ? 11.832 -4.901 -17.877 1.00 80.69 93 ALA A O 1
ATOM 743 N N . TRP A 1 94 ? 12.896 -6.482 -19.059 1.00 82.06 94 TRP A N 1
ATOM 744 C CA . TRP A 1 94 ? 11.810 -7.462 -18.983 1.00 82.06 94 TRP A CA 1
ATOM 745 C C . TRP A 1 94 ? 11.570 -7.965 -17.557 1.00 82.06 94 TRP A C 1
ATOM 747 O O . TRP A 1 94 ? 10.412 -8.072 -17.151 1.00 82.06 94 TRP A O 1
ATOM 757 N N . MET A 1 95 ? 12.627 -8.222 -16.776 1.00 83.62 95 MET A N 1
ATOM 758 C CA . MET A 1 95 ? 12.487 -8.591 -15.362 1.00 83.62 95 MET A CA 1
ATOM 759 C C . MET A 1 95 ? 11.832 -7.468 -14.555 1.00 83.62 95 MET A C 1
ATOM 761 O O . MET A 1 95 ? 10.865 -7.717 -13.840 1.00 83.62 95 MET A O 1
ATOM 765 N N . VAL A 1 96 ? 12.304 -6.226 -14.702 1.00 83.00 96 VAL A N 1
ATOM 766 C CA . VAL A 1 96 ? 11.741 -5.052 -14.012 1.00 83.00 96 VAL A CA 1
ATOM 767 C C . VAL A 1 96 ? 10.275 -4.842 -14.395 1.00 83.00 96 VAL A C 1
ATOM 769 O O . VAL A 1 96 ? 9.437 -4.575 -13.531 1.00 83.00 96 VAL A O 1
ATOM 772 N N . TRP A 1 97 ? 9.932 -5.023 -15.669 1.00 84.75 97 TRP A N 1
ATOM 773 C CA . TRP A 1 97 ? 8.556 -4.913 -16.144 1.00 84.75 97 TRP A CA 1
ATOM 774 C C . TRP A 1 97 ? 7.658 -6.025 -15.582 1.00 84.75 97 TRP A C 1
ATOM 776 O O . TRP A 1 97 ? 6.561 -5.748 -15.097 1.00 84.75 97 TRP A O 1
ATOM 786 N N . GLY A 1 98 ? 8.143 -7.270 -15.558 1.00 83.19 98 GLY A N 1
ATOM 787 C CA . GLY A 1 98 ? 7.433 -8.402 -14.956 1.00 83.19 98 GLY A CA 1
ATOM 788 C C . GLY A 1 98 ? 7.202 -8.224 -13.452 1.00 83.19 98 GLY A C 1
ATOM 789 O O . GLY A 1 98 ? 6.086 -8.421 -12.968 1.00 83.19 98 GLY A O 1
ATOM 790 N N . ILE A 1 99 ? 8.222 -7.768 -12.717 1.00 86.25 99 ILE A N 1
ATOM 791 C CA . ILE A 1 99 ? 8.110 -7.432 -11.289 1.00 86.25 99 ILE A CA 1
ATOM 792 C C . ILE A 1 99 ? 7.084 -6.313 -11.085 1.00 86.25 99 ILE A C 1
ATOM 794 O O . ILE A 1 99 ? 6.266 -6.390 -10.172 1.00 86.25 99 ILE A O 1
ATOM 798 N N . SER A 1 100 ? 7.074 -5.303 -11.955 1.00 82.62 100 SER A N 1
ATOM 799 C CA . SER A 1 100 ? 6.118 -4.193 -11.864 1.00 82.62 100 SER A CA 1
ATOM 800 C C . SER A 1 100 ? 4.671 -4.674 -11.998 1.00 82.62 100 SER A C 1
ATOM 802 O O . SER A 1 100 ? 3.820 -4.282 -11.202 1.00 82.62 100 SER A O 1
ATOM 804 N N . TRP A 1 101 ? 4.389 -5.591 -12.928 1.00 84.19 101 TRP A N 1
ATOM 805 C CA . TRP A 1 101 ? 3.068 -6.223 -13.040 1.00 84.19 101 TRP A CA 1
ATOM 806 C C . TRP A 1 101 ? 2.701 -7.077 -11.830 1.00 84.19 101 TRP 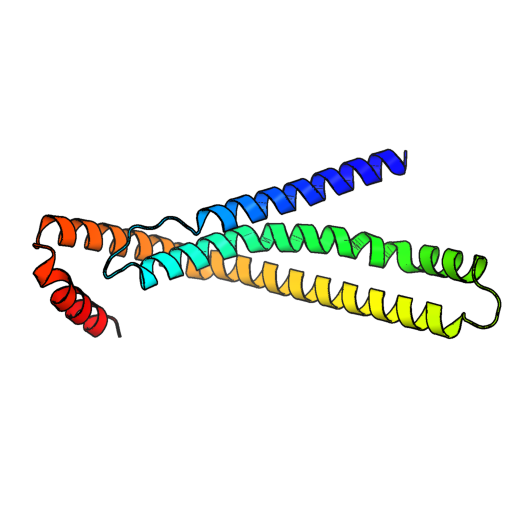A C 1
ATOM 808 O O . TRP A 1 101 ? 1.552 -7.054 -11.387 1.00 84.19 101 TRP A O 1
ATOM 818 N N . PHE A 1 102 ? 3.667 -7.797 -11.262 1.00 86.25 102 PHE A N 1
ATOM 819 C CA . PHE A 1 102 ? 3.451 -8.550 -10.031 1.00 86.25 102 PHE A CA 1
ATOM 820 C C . PHE A 1 102 ? 3.080 -7.627 -8.858 1.00 86.25 102 PHE A C 1
ATOM 822 O O . PHE A 1 102 ? 2.153 -7.920 -8.103 1.00 86.25 102 PHE A O 1
ATOM 829 N N . VAL A 1 103 ? 3.729 -6.463 -8.749 1.00 86.25 103 VAL A N 1
ATOM 830 C CA . VAL A 1 103 ? 3.378 -5.430 -7.762 1.00 86.25 103 VAL A CA 1
ATOM 831 C C . VAL A 1 103 ? 1.959 -4.904 -7.993 1.00 86.25 103 VAL A C 1
ATOM 833 O O . VAL A 1 103 ? 1.194 -4.802 -7.033 1.00 86.25 103 VAL A O 1
ATOM 836 N N . VAL A 1 104 ? 1.564 -4.628 -9.242 1.00 86.06 104 VAL A N 1
ATOM 837 C CA . VAL A 1 104 ? 0.183 -4.225 -9.571 1.00 86.06 104 VAL A CA 1
ATOM 838 C C . VAL A 1 104 ? -0.815 -5.303 -9.139 1.00 86.06 104 VAL A C 1
ATOM 840 O O . VAL A 1 104 ? -1.812 -4.981 -8.495 1.00 86.06 104 VAL A O 1
ATOM 843 N N . PHE A 1 105 ? -0.535 -6.577 -9.424 1.00 86.81 105 PHE A N 1
ATOM 844 C CA . PHE A 1 105 ? -1.381 -7.696 -9.006 1.00 86.81 105 PHE A CA 1
ATOM 845 C C . PHE A 1 105 ? -1.556 -7.746 -7.481 1.00 86.81 105 PHE A C 1
ATOM 847 O O . PHE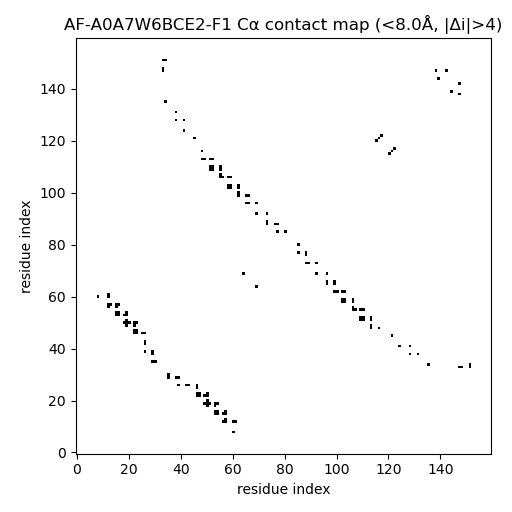 A 1 105 ? -2.686 -7.806 -6.997 1.00 86.81 105 PHE A O 1
ATOM 854 N N . LEU A 1 106 ? -0.465 -7.635 -6.714 1.00 85.25 106 LEU A N 1
ATOM 855 C CA . LEU A 1 106 ? -0.530 -7.578 -5.250 1.00 85.25 106 LEU A CA 1
ATOM 856 C C . LEU A 1 106 ? -1.336 -6.373 -4.747 1.00 85.25 106 LEU A C 1
ATOM 858 O O . LEU A 1 106 ? -2.103 -6.509 -3.795 1.00 85.25 106 LEU A O 1
ATOM 862 N N . CYS A 1 107 ? -1.216 -5.214 -5.399 1.00 87.25 107 CYS A N 1
ATOM 863 C CA . CYS A 1 107 ? -1.997 -4.025 -5.056 1.00 87.25 107 CYS A CA 1
ATOM 864 C C . CYS A 1 107 ? -3.495 -4.235 -5.305 1.00 87.25 107 CYS A C 1
ATOM 866 O O . CYS A 1 107 ? -4.310 -3.853 -4.468 1.00 87.25 107 CYS A O 1
ATOM 868 N N . VAL A 1 108 ? -3.873 -4.877 -6.415 1.00 86.06 108 VAL A N 1
ATOM 869 C CA . VAL A 1 108 ? -5.274 -5.222 -6.701 1.00 86.06 108 VAL A CA 1
ATOM 870 C C . VAL A 1 108 ? -5.810 -6.198 -5.657 1.00 86.06 108 VAL A C 1
ATOM 872 O O . VAL A 1 108 ? -6.883 -5.964 -5.107 1.00 86.06 108 VAL A O 1
ATOM 875 N N . VAL A 1 109 ? -5.056 -7.249 -5.323 1.00 85.44 109 VAL A N 1
ATOM 876 C CA . VAL A 1 109 ? -5.442 -8.207 -4.273 1.00 85.44 109 VAL A CA 1
ATOM 877 C C . VAL A 1 109 ? -5.608 -7.504 -2.923 1.00 85.44 109 VAL A C 1
ATOM 879 O O . VAL A 1 109 ? -6.594 -7.745 -2.228 1.00 85.44 109 VAL A O 1
ATOM 882 N N . ALA A 1 110 ? -4.699 -6.592 -2.572 1.00 83.50 110 ALA A N 1
ATOM 883 C CA . ALA A 1 110 ? -4.792 -5.793 -1.354 1.00 83.50 110 ALA A CA 1
ATOM 884 C C . ALA A 1 110 ? -6.050 -4.909 -1.336 1.00 83.50 110 ALA A C 1
ATOM 886 O O . ALA A 1 110 ? -6.753 -4.877 -0.328 1.00 83.50 110 ALA A O 1
ATOM 887 N N . LEU A 1 111 ? -6.376 -4.237 -2.445 1.00 83.75 111 LEU A N 1
ATOM 888 C CA . LEU A 1 111 ? -7.579 -3.406 -2.566 1.00 83.75 111 LEU A CA 1
ATOM 889 C C . LEU A 1 111 ? -8.871 -4.233 -2.516 1.00 83.75 111 LEU A C 1
ATOM 891 O O . LEU A 1 111 ? -9.836 -3.850 -1.861 1.00 83.75 111 LEU A O 1
ATOM 895 N N . VAL A 1 112 ? -8.903 -5.396 -3.164 1.00 83.75 112 VAL A N 1
ATOM 896 C CA . VAL A 1 112 ? -10.050 -6.312 -3.080 1.00 83.75 112 VAL A CA 1
ATOM 897 C C . VAL A 1 112 ? -10.212 -6.833 -1.649 1.00 83.75 112 VAL A C 1
ATOM 899 O O . VAL A 1 112 ? -11.328 -6.884 -1.129 1.00 83.75 112 VAL A O 1
ATOM 902 N N . GLY A 1 113 ? -9.103 -7.158 -0.979 1.00 79.75 113 GLY A N 1
ATOM 903 C CA . GLY A 1 113 ? -9.087 -7.580 0.420 1.00 79.75 113 GLY A CA 1
ATOM 904 C C . GLY A 1 113 ? -9.621 -6.511 1.377 1.00 79.75 113 GLY A C 1
ATOM 905 O O . GLY A 1 113 ? -10.410 -6.831 2.268 1.00 79.75 113 GLY A O 1
ATOM 906 N N . THR A 1 114 ? -9.266 -5.239 1.172 1.00 81.00 114 THR A N 1
ATOM 907 C CA . THR A 1 114 ? -9.758 -4.129 2.006 1.00 81.00 114 THR A CA 1
ATOM 908 C C . THR A 1 114 ? -11.241 -3.852 1.774 1.00 81.00 114 THR A C 1
ATOM 910 O O . THR A 1 114 ? -11.974 -3.640 2.741 1.00 81.00 114 THR A O 1
ATOM 913 N N . VAL A 1 115 ? -11.719 -3.926 0.527 1.00 81.31 115 VAL A N 1
ATOM 914 C CA . VAL A 1 115 ? -13.151 -3.804 0.200 1.00 81.31 115 VAL A CA 1
ATOM 915 C C . VAL A 1 115 ? -13.955 -4.940 0.836 1.00 81.31 115 VAL A C 1
ATOM 917 O O . VAL A 1 115 ? -14.973 -4.687 1.482 1.00 81.31 115 VAL A O 1
ATOM 920 N N . TYR A 1 116 ? -13.481 -6.185 0.727 1.00 81.25 116 TYR A N 1
ATOM 921 C CA . TYR A 1 116 ? -14.123 -7.338 1.363 1.00 81.25 116 TYR A CA 1
ATOM 922 C C . TYR A 1 116 ? -14.189 -7.188 2.890 1.00 81.25 116 TYR A C 1
ATOM 924 O O . TYR A 1 116 ? -15.236 -7.426 3.502 1.00 81.25 116 TYR A O 1
ATOM 932 N N . TYR A 1 117 ? -13.088 -6.750 3.506 1.00 76.88 117 TYR A N 1
ATOM 933 C CA . TYR A 1 117 ? -13.027 -6.494 4.940 1.00 76.88 117 TYR A CA 1
ATOM 934 C C . TYR A 1 117 ? -14.030 -5.418 5.366 1.00 76.88 117 TYR A C 1
ATOM 936 O O . TYR A 1 117 ? -14.792 -5.630 6.312 1.00 76.88 117 TYR A O 1
ATOM 944 N N . HIS A 1 118 ? -14.088 -4.296 4.644 1.00 74.19 118 HIS A N 1
ATOM 945 C CA . HIS A 1 118 ? -15.039 -3.224 4.929 1.00 74.19 118 HIS A CA 1
ATOM 946 C C . HIS A 1 118 ? -16.490 -3.676 4.812 1.00 74.19 118 HIS A C 1
ATOM 948 O O . HIS A 1 118 ? -17.305 -3.306 5.652 1.00 74.19 118 HIS A O 1
ATOM 954 N N . TRP A 1 119 ? -16.804 -4.496 3.811 1.00 75.19 119 TRP A N 1
ATOM 955 C CA . TRP A 1 119 ? -18.180 -4.900 3.557 1.00 75.19 119 TRP A CA 1
ATOM 956 C C . TRP A 1 119 ? -18.707 -5.931 4.559 1.00 75.19 119 TRP A C 1
ATOM 958 O O . TRP A 1 119 ? -19.873 -5.880 4.941 1.00 75.19 119 TRP A O 1
ATOM 968 N N . LYS A 1 120 ? -17.865 -6.873 5.001 1.00 74.62 120 LYS A N 1
ATOM 969 C CA . LYS A 1 120 ? -18.334 -8.039 5.768 1.00 74.62 120 LYS A CA 1
ATOM 970 C C . LYS A 1 120 ? -17.851 -8.083 7.216 1.00 74.62 120 LYS A C 1
ATOM 972 O O . LYS A 1 120 ? -18.482 -8.730 8.053 1.00 74.62 120 LYS A O 1
ATOM 977 N N . VAL A 1 121 ? -16.721 -7.451 7.516 1.00 69.19 121 VAL A N 1
ATOM 978 C CA . VAL A 1 121 ? -15.945 -7.752 8.728 1.00 69.19 121 VAL A CA 1
ATOM 979 C C . VAL A 1 121 ? -15.735 -6.513 9.606 1.00 69.19 121 VAL A C 1
ATOM 981 O O . VAL A 1 121 ? -15.701 -6.637 10.830 1.00 69.19 121 VAL A O 1
ATOM 984 N N . ALA A 1 122 ? -15.699 -5.312 9.021 1.00 71.38 122 ALA A N 1
ATOM 985 C CA . ALA A 1 122 ? -15.469 -4.063 9.749 1.00 71.38 122 ALA A CA 1
ATOM 986 C C . ALA A 1 122 ? -16.498 -3.810 10.865 1.00 71.38 122 ALA A C 1
ATOM 988 O O . ALA A 1 122 ? -16.107 -3.520 11.997 1.00 71.38 122 ALA A O 1
ATOM 989 N N . ASP A 1 123 ? -17.790 -4.004 10.588 1.00 71.62 123 ASP A N 1
ATOM 990 C CA . ASP A 1 123 ? -18.852 -3.826 11.589 1.00 71.62 123 ASP A CA 1
ATOM 991 C C . ASP A 1 123 ? -18.770 -4.857 12.717 1.00 71.62 123 ASP A C 1
ATOM 993 O O . ASP A 1 123 ? -19.027 -4.548 13.883 1.00 71.62 123 ASP A O 1
ATOM 997 N N . ARG A 1 124 ? -18.380 -6.094 12.389 1.00 70.31 124 ARG A N 1
ATOM 998 C CA . ARG A 1 124 ? -18.237 -7.166 13.377 1.00 70.31 124 ARG A CA 1
ATOM 999 C C . ARG A 1 124 ? -17.050 -6.903 14.301 1.00 70.31 124 ARG A C 1
ATOM 1001 O O . ARG A 1 124 ? -17.205 -7.023 15.513 1.00 70.31 124 ARG A O 1
ATOM 1008 N N . HIS A 1 125 ? -15.905 -6.496 13.755 1.00 69.50 125 HIS A N 1
ATOM 1009 C CA . HIS A 1 125 ? -14.727 -6.162 14.556 1.00 69.50 125 HIS A CA 1
ATOM 1010 C C . HIS A 1 125 ? -14.924 -4.907 15.404 1.00 69.50 125 HIS A C 1
ATOM 1012 O O . HIS A 1 125 ? -14.427 -4.865 16.526 1.00 69.50 125 HIS A O 1
ATOM 1018 N N . ALA A 1 126 ? -15.662 -3.905 14.915 1.00 69.00 126 ALA A N 1
ATOM 1019 C CA . ALA A 1 126 ? -15.993 -2.722 15.708 1.00 69.00 126 ALA A CA 1
ATOM 1020 C C . ALA A 1 126 ? -16.807 -3.101 16.955 1.00 69.00 126 ALA A C 1
ATOM 1022 O O . ALA A 1 126 ? -16.413 -2.759 18.070 1.00 69.00 126 ALA A O 1
ATOM 1023 N N . ARG A 1 127 ? -17.868 -3.900 16.776 1.00 72.25 127 ARG A N 1
ATOM 1024 C CA . ARG A 1 127 ? -18.706 -4.387 17.885 1.00 72.25 127 ARG A CA 1
ATOM 1025 C C . ARG A 1 127 ? -17.924 -5.283 18.847 1.00 72.25 127 ARG A C 1
ATOM 1027 O O . ARG A 1 127 ? -17.973 -5.072 20.053 1.00 72.25 127 ARG A O 1
ATOM 1034 N N . GLN A 1 128 ? -17.132 -6.224 18.327 1.00 70.19 128 GLN A N 1
ATOM 1035 C CA . GLN A 1 128 ? -16.284 -7.089 19.157 1.00 70.19 128 GLN A CA 1
ATOM 1036 C C . GLN A 1 128 ? -15.252 -6.297 19.968 1.00 70.19 128 GLN A C 1
ATOM 1038 O O . GLN A 1 128 ? -14.995 -6.635 21.122 1.00 70.19 128 GLN A O 1
ATOM 1043 N N . HIS A 1 129 ? -14.667 -5.243 19.393 1.00 72.31 129 HIS A N 1
ATOM 1044 C CA . HIS A 1 129 ? -13.702 -4.409 20.101 1.00 72.31 129 HIS A CA 1
ATOM 1045 C C . HIS A 1 129 ? -14.356 -3.629 21.246 1.00 72.31 129 HIS A C 1
ATOM 1047 O O . HIS A 1 129 ? -13.809 -3.606 22.347 1.00 72.31 129 HIS A O 1
ATOM 1053 N N . GLU A 1 130 ? -15.534 -3.040 21.019 1.00 74.06 130 GLU A N 1
ATOM 1054 C CA . GLU A 1 130 ? -16.296 -2.342 22.063 1.00 74.06 130 GLU A CA 1
ATOM 1055 C C . GLU A 1 130 ? -16.738 -3.286 23.186 1.00 74.06 130 GLU A C 1
ATOM 1057 O O . GLU A 1 130 ? -16.589 -2.954 24.363 1.00 74.06 130 GLU A O 1
ATOM 1062 N N . ASP A 1 131 ? -17.215 -4.484 22.846 1.00 75.19 131 ASP A N 1
ATOM 1063 C CA . ASP A 1 131 ? -17.625 -5.485 23.833 1.00 75.19 131 ASP A CA 1
ATOM 1064 C C . ASP A 1 131 ? -16.440 -5.971 24.676 1.00 75.19 131 ASP A C 1
ATOM 1066 O O . ASP A 1 131 ? -16.553 -6.106 25.899 1.00 75.19 131 ASP A O 1
ATOM 1070 N N . LEU A 1 132 ? -15.281 -6.202 24.050 1.00 69.94 132 LEU A N 1
ATOM 1071 C CA . LEU A 1 132 ? -14.055 -6.589 24.750 1.00 69.94 132 LEU A CA 1
ATOM 1072 C C . LEU A 1 132 ? -13.520 -5.457 25.633 1.00 69.94 132 LEU A C 1
ATOM 1074 O O . LEU A 1 132 ? -13.102 -5.730 26.759 1.00 69.94 132 LEU A O 1
ATOM 1078 N N . GLN A 1 133 ? -13.574 -4.203 25.178 1.00 72.12 133 GLN A N 1
ATOM 1079 C CA . GLN A 1 133 ? -13.199 -3.044 25.991 1.00 72.12 133 GLN A CA 1
ATOM 1080 C C . GLN A 1 133 ? -14.123 -2.878 27.201 1.00 72.12 133 GLN A C 1
ATOM 1082 O O . GLN A 1 133 ? -13.633 -2.834 28.327 1.00 72.12 133 GLN A O 1
ATOM 1087 N N . LYS A 1 134 ? -15.449 -2.896 27.003 1.00 76.44 134 LYS A N 1
ATOM 1088 C CA . LYS A 1 134 ? -16.421 -2.825 28.107 1.00 76.44 134 LYS A CA 1
ATOM 1089 C C . LYS A 1 134 ? -16.220 -3.959 29.106 1.00 76.44 134 LYS A C 1
ATOM 1091 O O . LYS A 1 134 ? -16.229 -3.735 30.311 1.00 76.44 134 LYS A O 1
ATOM 1096 N N . CYS A 1 135 ? -15.997 -5.181 28.624 1.00 69.50 135 CYS A N 1
ATOM 1097 C CA . CYS A 1 135 ? -15.752 -6.323 29.502 1.00 69.50 135 CYS A CA 1
ATOM 1098 C C . CYS A 1 135 ? -14.432 -6.206 30.264 1.00 69.50 135 CYS A C 1
ATOM 1100 O O . CYS A 1 135 ? -14.385 -6.575 31.436 1.00 69.50 135 CYS A O 1
ATOM 1102 N N . ARG A 1 136 ? -13.372 -5.694 29.629 1.00 69.44 136 ARG A N 1
ATOM 1103 C CA . ARG A 1 136 ? -12.108 -5.399 30.309 1.00 69.44 136 ARG A CA 1
ATOM 1104 C C . ARG A 1 136 ? -12.337 -4.390 31.430 1.00 69.44 136 ARG A C 1
ATOM 1106 O O . ARG A 1 136 ? -11.904 -4.649 32.547 1.00 69.44 136 ARG A O 1
ATOM 1113 N N . ASP A 1 137 ? -13.036 -3.298 31.148 1.00 72.44 137 ASP A N 1
ATOM 1114 C CA . ASP A 1 137 ? -13.254 -2.220 32.110 1.00 72.44 137 ASP A CA 1
ATOM 1115 C C . ASP A 1 137 ? -14.135 -2.694 33.284 1.00 72.44 137 ASP A C 1
ATOM 1117 O O . ASP A 1 137 ? -13.789 -2.471 34.443 1.00 72.44 137 ASP A O 1
ATOM 1121 N N . ILE A 1 138 ? -15.193 -3.476 33.021 1.00 74.69 138 ILE A N 1
ATOM 1122 C CA . ILE A 1 138 ? -16.014 -4.114 34.068 1.00 74.69 138 ILE A CA 1
ATOM 1123 C C . ILE A 1 138 ? -15.172 -5.051 34.940 1.00 74.69 138 ILE A C 1
ATOM 1125 O O . ILE A 1 138 ? -15.275 -5.008 36.162 1.00 74.69 138 ILE A O 1
ATOM 1129 N N . VAL A 1 139 ? -14.326 -5.900 34.346 1.00 67.12 139 VAL A N 1
ATOM 1130 C CA . VAL A 1 139 ? -13.485 -6.842 35.107 1.00 67.12 139 VAL A CA 1
ATOM 1131 C C . VAL A 1 139 ? -12.431 -6.106 35.936 1.00 67.12 139 VAL A C 1
ATOM 1133 O O . VAL A 1 139 ? -12.141 -6.532 37.054 1.00 67.12 139 VAL A O 1
ATOM 1136 N N . GLN A 1 140 ? -11.888 -5.000 35.422 1.00 69.19 140 GLN A N 1
ATOM 1137 C CA . GLN A 1 140 ? -10.962 -4.149 36.168 1.00 69.19 140 GLN A CA 1
ATOM 1138 C C . GLN A 1 140 ? -11.621 -3.486 37.381 1.00 69.19 140 GLN A C 1
ATOM 1140 O O . GLN A 1 140 ? -10.967 -3.359 38.412 1.00 69.19 140 GLN A O 1
ATOM 1145 N N . ILE A 1 141 ? -12.897 -3.102 37.270 1.00 72.06 141 ILE A N 1
ATOM 1146 C CA . ILE A 1 141 ? -13.676 -2.525 38.375 1.00 72.06 141 ILE A CA 1
ATOM 1147 C C . ILE A 1 141 ? -14.121 -3.609 39.371 1.00 72.06 141 ILE A C 1
ATOM 1149 O O . ILE A 1 141 ? -14.087 -3.389 40.578 1.00 72.06 141 ILE A O 1
ATOM 1153 N N . ALA A 1 142 ? -14.539 -4.781 38.883 1.00 67.50 142 ALA A N 1
ATOM 1154 C CA . ALA A 1 142 ? -15.207 -5.801 39.692 1.00 67.50 142 ALA A CA 1
ATOM 1155 C C . ALA A 1 142 ? -14.262 -6.753 40.441 1.00 67.50 142 ALA A C 1
ATOM 1157 O O . ALA A 1 142 ? -14.658 -7.308 41.465 1.00 67.50 142 ALA A O 1
ATOM 1158 N N . TYR A 1 143 ? -13.038 -6.984 39.949 1.00 62.47 143 TYR A N 1
ATOM 1159 C CA . TYR A 1 143 ? -12.150 -8.002 40.517 1.00 62.47 143 TYR A CA 1
ATOM 1160 C C . TYR A 1 143 ? -10.752 -7.458 40.839 1.00 62.47 143 TYR A C 1
ATOM 1162 O O . TYR A 1 143 ? -10.163 -6.747 40.024 1.00 62.47 143 TYR A O 1
ATOM 1170 N N . PRO A 1 144 ? -10.142 -7.855 41.971 1.00 64.56 144 PRO A N 1
ATOM 1171 C CA . PRO A 1 144 ? -8.732 -7.587 42.234 1.00 64.56 144 PRO A CA 1
ATOM 1172 C C . PRO A 1 144 ? -7.830 -8.375 41.262 1.00 64.56 144 PRO A C 1
ATOM 1174 O O . PRO A 1 144 ? -8.131 -9.518 40.903 1.00 64.56 144 PRO A O 1
ATOM 1177 N N . ARG A 1 145 ? -6.694 -7.776 40.858 1.00 62.22 145 ARG A N 1
ATOM 1178 C CA . ARG A 1 145 ? -5.759 -8.275 39.814 1.00 62.22 145 ARG A CA 1
ATOM 1179 C C . ARG A 1 145 ? -5.423 -9.772 39.89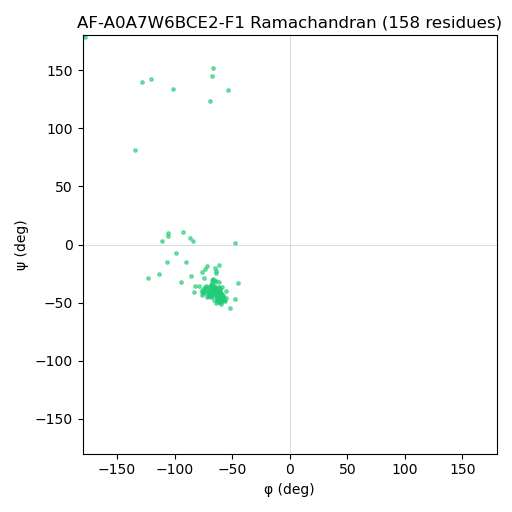0 1.00 62.22 145 ARG A C 1
ATOM 1181 O O . ARG A 1 145 ? -5.243 -10.404 38.853 1.00 62.22 145 ARG A O 1
ATOM 1188 N N . ALA A 1 146 ? -5.365 -10.349 41.091 1.00 62.91 146 ALA A N 1
ATOM 1189 C CA . ALA A 1 146 ? -5.028 -11.756 41.313 1.00 62.91 146 ALA A CA 1
ATOM 1190 C C . ALA A 1 146 ? -6.043 -12.757 40.714 1.00 62.91 146 ALA A C 1
ATOM 1192 O O . ALA A 1 146 ? -5.679 -13.892 40.418 1.00 62.91 146 ALA A O 1
ATOM 1193 N N . GLN A 1 147 ? -7.307 -12.363 40.508 1.00 64.56 147 GLN A N 1
ATOM 1194 C CA . GLN A 1 147 ? -8.371 -13.269 40.044 1.00 64.56 147 GLN A CA 1
ATOM 1195 C C . GLN A 1 147 ? -8.656 -13.185 38.534 1.00 64.56 147 GLN A C 1
ATOM 1197 O O . GLN A 1 147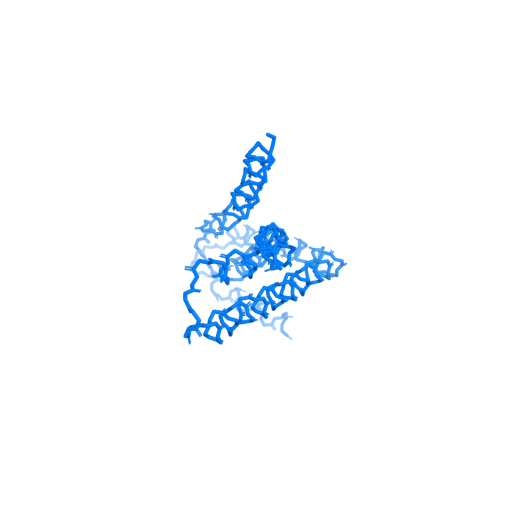 ? -9.384 -14.020 37.989 1.00 64.56 147 GLN A O 1
ATOM 1202 N N . TRP A 1 148 ? -8.050 -12.227 37.825 1.00 64.62 148 TRP A N 1
ATOM 1203 C CA . TRP A 1 148 ? -8.357 -11.942 36.418 1.00 64.62 148 TRP A CA 1
ATOM 1204 C C . TRP A 1 148 ? -8.079 -13.132 35.480 1.00 64.62 148 TRP A C 1
ATOM 1206 O O . TRP A 1 148 ? -8.842 -13.386 34.546 1.00 64.62 148 TRP A O 1
ATOM 1216 N N . GLY A 1 149 ? -7.022 -13.911 35.741 1.00 62.06 149 GLY A N 1
ATOM 1217 C CA . GLY A 1 149 ? -6.604 -15.021 34.873 1.00 62.06 149 GLY A CA 1
ATOM 1218 C C . GLY A 1 149 ? -7.526 -16.247 34.893 1.00 62.06 149 GLY A C 1
ATOM 1219 O O . GLY A 1 149 ? -7.466 -17.079 33.983 1.00 62.06 149 GLY A O 1
ATOM 1220 N N . ARG A 1 150 ? -8.381 -16.384 35.916 1.00 62.72 150 ARG A N 1
ATOM 1221 C CA . ARG A 1 150 ? -9.378 -17.466 36.009 1.00 62.72 150 ARG A CA 1
ATOM 1222 C C . ARG A 1 150 ? -10.642 -17.113 35.222 1.00 62.72 150 ARG A C 1
ATOM 1224 O O . ARG A 1 150 ? -11.168 -17.947 34.492 1.00 62.72 150 ARG A O 1
ATOM 1231 N N . TRP A 1 151 ? -11.069 -15.855 35.313 1.00 63.22 151 TRP A N 1
ATOM 1232 C CA . TRP A 1 151 ? -12.259 -15.339 34.634 1.00 63.22 151 TRP A CA 1
ATOM 1233 C C . TRP A 1 151 ? -12.068 -15.223 33.113 1.00 63.22 151 TRP A C 1
ATOM 1235 O O . TRP A 1 151 ? -12.944 -15.622 32.347 1.00 63.22 151 TRP A O 1
ATOM 1245 N N . ALA A 1 152 ? -10.893 -14.763 32.661 1.00 61.03 152 ALA A N 1
ATOM 1246 C CA . ALA A 1 152 ? -10.563 -14.688 31.234 1.00 61.03 152 ALA A CA 1
ATOM 1247 C C . ALA A 1 152 ? -10.604 -16.070 30.547 1.00 61.03 152 ALA A C 1
ATOM 1249 O O . ALA A 1 152 ? -11.175 -16.209 29.465 1.00 61.03 152 ALA A O 1
ATOM 1250 N N . ARG A 1 153 ? -10.088 -17.117 31.212 1.00 65.31 153 ARG A N 1
ATOM 1251 C CA . ARG A 1 153 ? -10.135 -18.505 30.714 1.00 65.31 153 ARG A CA 1
ATOM 1252 C C . ARG A 1 153 ? -11.557 -19.060 30.613 1.00 65.31 153 ARG A C 1
ATOM 1254 O O . ARG A 1 153 ? -11.892 -19.668 29.601 1.00 65.31 153 ARG A O 1
ATOM 1261 N N . LEU A 1 154 ? -12.403 -18.808 31.615 1.00 62.47 154 LEU A N 1
ATOM 1262 C CA . LEU A 1 154 ? -13.812 -19.229 31.608 1.00 62.47 154 LEU A CA 1
ATOM 1263 C C . LEU A 1 154 ? -14.605 -18.605 30.454 1.00 62.47 154 LEU A C 1
ATOM 1265 O O . LEU A 1 154 ? -15.448 -19.268 29.855 1.00 62.47 154 LEU A O 1
ATOM 1269 N N . LYS A 1 155 ? -14.329 -17.340 30.119 1.00 60.06 155 LYS A N 1
ATOM 1270 C CA . LYS A 1 155 ? -15.019 -16.658 29.021 1.00 60.06 155 LYS A CA 1
ATOM 1271 C C . LYS A 1 155 ? -14.510 -17.097 27.645 1.00 60.06 155 LYS A C 1
ATOM 1273 O O . LYS A 1 155 ? -15.324 -17.299 26.750 1.00 60.06 155 LYS A O 1
ATOM 1278 N N . ARG A 1 156 ? -13.194 -17.304 27.483 1.00 56.75 156 ARG A N 1
ATOM 1279 C CA . ARG A 1 156 ? -12.601 -17.807 26.229 1.00 56.75 156 ARG A CA 1
ATOM 1280 C C . ARG A 1 156 ? -13.139 -19.205 25.877 1.00 56.75 156 ARG A C 1
ATOM 1282 O O . ARG A 1 156 ? -13.458 -19.444 24.725 1.00 56.75 156 ARG A O 1
ATOM 1289 N N . SER A 1 157 ? -13.365 -20.066 26.874 1.00 56.38 157 SER A N 1
ATOM 1290 C CA . SER A 1 157 ? -13.988 -21.393 26.702 1.00 56.38 157 SER A CA 1
ATOM 1291 C C . SER A 1 157 ? -15.450 -21.374 26.234 1.00 56.38 157 SER A C 1
ATOM 1293 O O . SER A 1 157 ? -15.921 -22.401 25.764 1.00 56.38 157 SER A O 1
ATOM 1295 N N . LYS A 1 158 ? -16.189 -20.271 26.403 1.00 51.28 158 LYS A N 1
ATOM 1296 C CA . LYS A 1 158 ? -17.607 -20.184 26.005 1.00 51.28 158 LYS A CA 1
ATOM 1297 C C . LYS A 1 158 ? -17.820 -19.687 24.574 1.00 51.28 158 LYS A C 1
ATOM 1299 O O . LYS A 1 158 ? -18.934 -19.790 24.076 1.00 51.28 158 LYS A O 1
ATOM 1304 N N . ASN A 1 159 ? -16.786 -19.108 23.966 1.00 45.25 159 ASN A N 1
ATOM 1305 C CA . ASN A 1 159 ? -16.830 -18.507 22.632 1.00 45.25 159 ASN A CA 1
ATOM 1306 C C . ASN A 1 159 ? -16.022 -19.300 21.583 1.00 45.25 159 ASN A C 1
ATOM 1308 O O . ASN A 1 159 ? -15.915 -18.835 20.449 1.00 45.25 159 ASN A O 1
ATOM 1312 N N . VAL A 1 160 ? -15.448 -20.446 21.967 1.00 45.81 160 VAL A N 1
ATOM 1313 C CA . VAL A 1 160 ? -14.941 -21.494 21.059 1.00 45.81 160 VAL A CA 1
ATOM 1314 C C . VAL A 1 160 ? -16.034 -22.540 20.922 1.00 45.81 160 VAL A C 1
ATOM 1316 O O . VAL A 1 160 ? -16.284 -22.967 19.777 1.00 45.81 160 VAL A O 1
#

Radius of gyration: 24.33 Å; Cα contacts (8 Å, |Δi|>4): 91; chains: 1; bounding box: 46×43×72 Å

Mean predicted aligned error: 11.87 Å

Secondary structure (DSSP, 8-state):
-HHHHHHHHHHHHHHHHHHHHHHHHTTS----STTHHHHHHHHHHHHHHHHHHHHHHHHHHHHHHHHHTHHHHHHHHHHHS-TTSHHHHHHHHHHHHHHHHHHHHHHHHHHHHHHHHHHHTHHHHHHHHHHHHHHHHHHHHHS-GGGHHHHHHHHHTT--

Sequence (160 aa):
MVYVMAGIYAVVAIFFLCMAGSYTGKIGHQAQGLWHEDLWQINWERKMMGALPYLAAFFLMIAMPIIFCRDTALEFAFSNFERGDEYIVAAIAWMVWGISWFVVFLCVVALVGTVYYHWKVADRHARQHEDLQKCRDIVQIAYPRAQWGRWARLKRSKNV

Organism: NCBI:txid573179

Nearest PDB structures (foldseek):
  8qbr-assembly1_A  TM=6.039E-01  e=7.935E+00  Nostoc punctiforme
  4mu6-assembly1_A  TM=2.807E-01  e=9.768E+00  Legionella pneumophila subsp. pneumophila str. Philadelphia 1
  1qu7-assembly1_A  TM=2.308E-01  e=6.119E+00  Escherichia coli

Foldseek 3Di:
DVVVVVVVLVVLLVVLVVQLVVLQVVLPDDDDDPCCVVLSVLSNVVSNLRSLLSVLVSLLSVLVCLQVCLVVVLVVVVVPDPPPCNVVSVVVSVVSNVVSVVSNVVSVVSVVVSVVCVVPPVVVSVVVSVVVVVVVVCCVVPDDRVCVVVVSVVVVVVVD

pLDDT: mean 73.59, std 9.03, range [45.25, 87.25]